Protein AF-A0A437LHP9-F1 (afdb_monomer_lite)

Secondary structure (DSSP, 8-state):
-PPPHHHHHHHHHHHHHHHHHHHHHHHHHH-GGGS--S-HHHHHHHHHHT-STTHHHHHHHHHHHHHHHHHHHHHHHHHT-SGGGGT-----B-TT--BPPS-GGGTHHHHTT----------

Structure (mmCIF, N/CA/C/O backbone):
data_AF-A0A437LHP9-F1
#
_entry.id   AF-A0A437LHP9-F1
#
loop_
_atom_site.group_PDB
_atom_site.id
_atom_site.type_symbol
_atom_site.label_atom_id
_atom_site.label_alt_id
_atom_site.label_comp_id
_atom_site.label_asym_id
_atom_site.label_entity_id
_atom_site.label_seq_id
_atom_site.pdbx_PDB_ins_code
_atom_site.Cartn_x
_atom_site.Cartn_y
_atom_site.Cartn_z
_atom_site.occupancy
_atom_site.B_iso_or_equiv
_atom_site.auth_seq_id
_atom_site.auth_comp_id
_atom_site.auth_asym_id
_atom_site.auth_atom_id
_atom_site.pdbx_PDB_model_num
ATOM 1 N N . MET A 1 1 ? 16.729 13.167 -9.582 1.00 69.12 1 MET A N 1
ATOM 2 C CA . MET A 1 1 ? 16.333 12.612 -10.899 1.00 69.12 1 MET A CA 1
ATOM 3 C C . MET A 1 1 ? 14.854 12.928 -11.116 1.00 69.12 1 MET A C 1
ATOM 5 O O . MET A 1 1 ? 14.128 12.901 -10.136 1.00 69.12 1 MET A O 1
ATOM 9 N N . LYS A 1 2 ? 14.405 13.296 -12.325 1.00 87.94 2 LYS A N 1
ATOM 10 C CA . LYS A 1 2 ? 12.985 13.624 -12.577 1.00 87.94 2 LYS A CA 1
ATOM 11 C C . LYS A 1 2 ? 12.222 12.370 -13.021 1.00 87.94 2 LYS A C 1
ATOM 13 O O . LYS A 1 2 ? 12.714 11.670 -13.908 1.00 87.94 2 LYS A O 1
ATOM 18 N N . LEU A 1 3 ? 11.064 12.116 -12.411 1.00 93.62 3 LEU A N 1
ATOM 19 C CA . LEU A 1 3 ? 10.132 11.051 -12.794 1.00 93.62 3 LEU A CA 1
ATOM 20 C C . LEU A 1 3 ? 9.296 11.449 -14.022 1.00 93.62 3 LEU A C 1
ATOM 22 O O . LEU A 1 3 ? 9.005 12.632 -14.237 1.00 93.62 3 LEU A O 1
ATOM 26 N N . HIS A 1 4 ? 8.920 10.459 -14.821 1.00 95.94 4 HIS A N 1
ATOM 27 C CA . HIS A 1 4 ? 7.923 10.550 -15.880 1.00 95.94 4 HIS A CA 1
ATOM 28 C C . HIS A 1 4 ? 6.510 10.682 -15.280 1.00 95.94 4 HIS A C 1
ATOM 30 O O . HIS A 1 4 ? 6.261 10.140 -14.200 1.00 95.94 4 HIS A O 1
ATOM 36 N N . PRO A 1 5 ? 5.558 11.364 -15.947 1.00 95.69 5 PRO A N 1
ATOM 37 C CA . PRO A 1 5 ? 4.189 11.496 -15.446 1.00 95.69 5 PRO A CA 1
ATOM 38 C C . PRO A 1 5 ? 3.513 10.168 -15.074 1.00 95.69 5 PRO A C 1
ATOM 40 O O . PRO A 1 5 ? 2.871 10.105 -14.031 1.00 95.69 5 PRO A O 1
ATOM 43 N N . SER A 1 6 ? 3.705 9.104 -15.860 1.00 95.94 6 SER A N 1
ATOM 44 C CA . SER A 1 6 ? 3.143 7.770 -15.576 1.00 95.94 6 SER A CA 1
ATOM 45 C C . SER A 1 6 ? 3.701 7.156 -14.285 1.00 95.94 6 SER A C 1
ATOM 47 O O . SER A 1 6 ? 2.964 6.537 -13.523 1.00 95.94 6 SER A O 1
ATOM 49 N N . GLU A 1 7 ? 4.985 7.381 -13.984 1.00 96.00 7 GLU A N 1
ATOM 50 C CA . GLU A 1 7 ? 5.619 6.916 -12.740 1.00 96.00 7 GLU A CA 1
ATOM 51 C C . GLU A 1 7 ? 5.078 7.682 -11.528 1.00 96.00 7 GLU A C 1
ATOM 53 O O . GLU A 1 7 ? 4.809 7.099 -10.481 1.00 96.00 7 GLU A O 1
ATOM 58 N N . ILE A 1 8 ? 4.880 8.996 -11.685 1.00 95.56 8 ILE A N 1
ATOM 59 C CA . ILE A 1 8 ? 4.265 9.852 -10.665 1.00 95.56 8 ILE A CA 1
ATOM 60 C C . ILE A 1 8 ? 2.834 9.386 -10.388 1.00 95.56 8 ILE A C 1
ATOM 62 O O . ILE A 1 8 ? 2.464 9.218 -9.229 1.00 95.56 8 ILE A O 1
ATOM 66 N N . ALA A 1 9 ? 2.041 9.165 -11.440 1.00 95.56 9 ALA A N 1
ATOM 67 C CA . ALA A 1 9 ? 0.669 8.683 -11.322 1.00 95.56 9 ALA A CA 1
ATOM 68 C C . ALA A 1 9 ? 0.617 7.327 -10.606 1.00 95.56 9 ALA A C 1
ATOM 70 O O . ALA A 1 9 ? -0.148 7.172 -9.661 1.00 95.56 9 ALA A O 1
ATOM 71 N N . PHE A 1 10 ? 1.500 6.395 -10.971 1.00 95.50 10 PHE A N 1
ATOM 72 C CA . PHE A 1 10 ? 1.604 5.099 -10.307 1.00 95.50 10 PHE A CA 1
ATOM 73 C C . PHE A 1 10 ? 1.922 5.224 -8.810 1.00 95.50 10 PHE A C 1
ATOM 75 O O . PHE A 1 10 ? 1.239 4.621 -7.987 1.00 95.50 10 PHE A O 1
ATOM 82 N N . LEU A 1 11 ? 2.912 6.037 -8.425 1.00 95.81 11 LEU A N 1
ATOM 83 C CA . LEU A 1 11 ? 3.247 6.247 -7.009 1.00 95.81 11 LEU A CA 1
ATOM 84 C C . LEU A 1 11 ? 2.098 6.906 -6.229 1.00 95.81 11 LEU A C 1
ATOM 86 O O . LEU A 1 11 ? 1.864 6.551 -5.073 1.00 95.81 11 LEU A O 1
ATOM 90 N N . LEU A 1 12 ? 1.365 7.832 -6.854 1.00 96.31 12 LEU A N 1
ATOM 91 C CA . LEU A 1 12 ? 0.167 8.438 -6.265 1.00 96.31 12 LEU A CA 1
ATOM 92 C C . LEU A 1 12 ? -0.975 7.427 -6.107 1.00 96.31 12 LEU A C 1
ATOM 94 O O . LEU A 1 12 ? -1.656 7.456 -5.084 1.00 96.31 12 LEU A O 1
ATOM 98 N N . ASP A 1 13 ? -1.158 6.513 -7.059 1.00 96.12 13 ASP A N 1
ATOM 99 C CA . ASP A 1 13 ? -2.144 5.433 -6.950 1.00 96.12 13 ASP A CA 1
ATOM 100 C C . ASP A 1 13 ? -1.786 4.464 -5.815 1.00 96.12 13 ASP A C 1
ATOM 102 O O . ASP A 1 13 ? -2.660 4.068 -5.043 1.00 96.12 13 ASP A O 1
ATOM 106 N N . LEU A 1 14 ? -0.501 4.135 -5.631 1.00 96.44 14 LEU A N 1
ATOM 107 C CA . LEU A 1 14 ? -0.049 3.335 -4.485 1.00 96.44 14 LEU A CA 1
ATOM 108 C C . LEU A 1 14 ? -0.314 4.043 -3.150 1.00 96.44 14 LEU A C 1
ATOM 110 O O . LEU A 1 14 ? -0.743 3.415 -2.179 1.00 96.44 14 LEU A O 1
ATOM 114 N N . ALA A 1 15 ? -0.096 5.354 -3.090 1.00 96.19 15 ALA A N 1
ATOM 115 C CA . ALA A 1 15 ? -0.377 6.147 -1.901 1.00 96.19 15 ALA A CA 1
ATOM 116 C C . ALA A 1 15 ? -1.884 6.281 -1.626 1.00 96.19 15 ALA A C 1
ATOM 118 O O . ALA A 1 15 ? -2.314 6.170 -0.475 1.00 96.19 15 ALA A O 1
ATOM 119 N N . ALA A 1 16 ? -2.707 6.420 -2.667 1.00 96.00 16 ALA A N 1
ATOM 120 C CA . ALA A 1 16 ? -4.161 6.364 -2.556 1.00 96.00 16 ALA A CA 1
ATOM 121 C C . ALA A 1 16 ? -4.636 4.987 -2.063 1.00 96.00 16 ALA A C 1
ATOM 123 O O . ALA A 1 16 ? -5.491 4.914 -1.177 1.00 96.00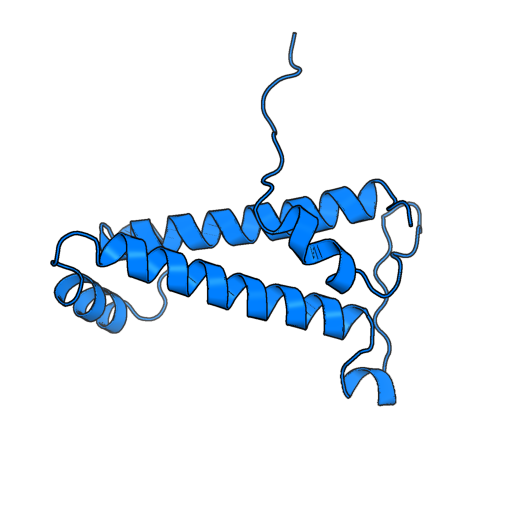 16 ALA A O 1
ATOM 124 N N . ALA 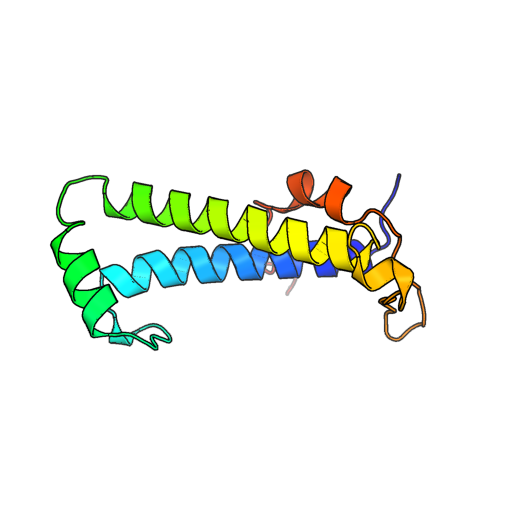A 1 17 ? -4.040 3.898 -2.555 1.00 95.31 17 ALA A N 1
ATOM 125 C CA . ALA A 1 17 ? -4.316 2.549 -2.071 1.00 95.31 17 ALA A CA 1
ATOM 126 C C . ALA A 1 17 ? -3.952 2.401 -0.584 1.00 95.31 17 ALA A C 1
ATOM 128 O O . ALA A 1 17 ? -4.775 1.926 0.201 1.00 95.31 17 ALA A O 1
ATOM 129 N N . LYS A 1 1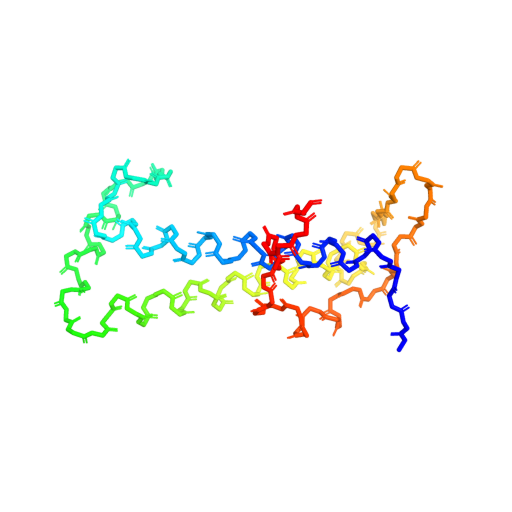8 ? -2.773 2.875 -0.157 1.00 95.50 18 LYS A N 1
ATOM 130 C CA . LYS A 1 18 ? -2.379 2.913 1.264 1.00 95.50 18 LYS A CA 1
ATOM 131 C C . LYS A 1 18 ? -3.384 3.694 2.114 1.00 95.50 18 LYS A C 1
ATOM 133 O O . LYS A 1 18 ? -3.812 3.200 3.156 1.00 95.50 18 LYS A O 1
ATOM 138 N N . ALA A 1 19 ? -3.793 4.883 1.673 1.00 94.69 19 ALA A N 1
ATOM 139 C CA . ALA A 1 19 ? -4.777 5.702 2.380 1.00 94.69 19 ALA A CA 1
ATOM 140 C C . ALA A 1 19 ? -6.148 5.008 2.479 1.00 94.69 19 ALA A C 1
ATOM 142 O O . ALA A 1 19 ? -6.784 5.040 3.534 1.00 94.69 19 ALA A O 1
ATOM 143 N N . SER A 1 20 ? -6.580 4.326 1.415 1.00 93.94 20 SER A N 1
ATOM 144 C CA . SER A 1 20 ? -7.817 3.541 1.406 1.00 93.94 20 SER A CA 1
ATOM 145 C C . SER A 1 20 ? -7.769 2.395 2.419 1.00 93.94 20 SER A C 1
ATOM 147 O O . SER A 1 20 ? -8.704 2.236 3.201 1.00 93.94 20 SER A O 1
ATOM 149 N N . TRP A 1 21 ? -6.658 1.656 2.498 1.00 94.50 21 TRP A N 1
ATOM 150 C CA . TRP A 1 21 ? -6.483 0.596 3.497 1.00 94.50 21 TRP A CA 1
ATOM 151 C C . TRP A 1 21 ? -6.397 1.128 4.930 1.00 94.50 21 TRP A C 1
ATOM 153 O O . TRP A 1 21 ? -6.945 0.509 5.842 1.00 94.50 21 TRP A O 1
ATOM 163 N N . LYS A 1 22 ? -5.795 2.305 5.138 1.00 94.31 22 LYS A N 1
ATOM 164 C CA . LYS A 1 22 ? -5.813 3.014 6.428 1.00 94.31 22 LYS A CA 1
ATOM 165 C C . LYS A 1 22 ? -7.250 3.346 6.857 1.00 94.31 22 LYS A C 1
ATOM 167 O O . LYS A 1 22 ? -7.640 3.068 7.992 1.00 94.31 22 LYS A O 1
ATOM 172 N N . ALA A 1 23 ? -8.062 3.873 5.940 1.00 93.06 23 ALA A N 1
ATOM 173 C CA . ALA A 1 23 ? -9.477 4.150 6.186 1.00 93.06 23 ALA A CA 1
ATOM 174 C C . ALA A 1 23 ? -10.286 2.864 6.428 1.00 93.06 23 ALA A C 1
ATOM 176 O O . ALA A 1 23 ? -11.109 2.815 7.344 1.00 93.06 23 ALA A O 1
ATOM 177 N N . ALA A 1 24 ? -10.015 1.804 5.664 1.00 93.19 24 ALA A N 1
ATOM 178 C CA . ALA A 1 24 ? -10.649 0.504 5.844 1.00 93.19 24 ALA A CA 1
ATOM 179 C C . ALA A 1 24 ? -10.316 -0.109 7.212 1.00 93.19 24 ALA A C 1
ATOM 181 O O . ALA A 1 24 ? -11.190 -0.696 7.843 1.00 93.19 24 ALA A O 1
ATO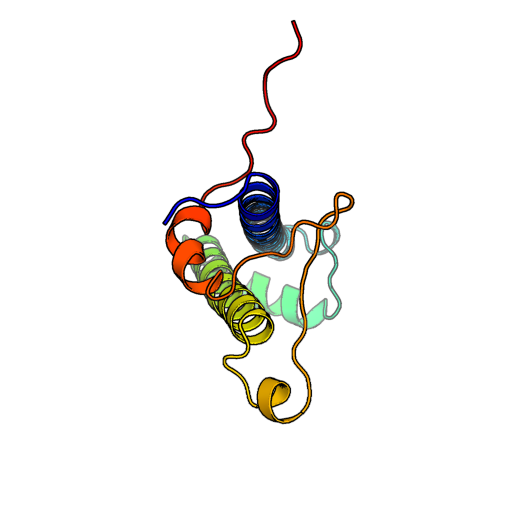M 182 N N . ALA A 1 25 ? -9.093 0.072 7.715 1.00 93.44 25 ALA A N 1
ATOM 183 C CA . ALA A 1 25 ? -8.717 -0.390 9.046 1.00 93.44 25 ALA A CA 1
ATOM 184 C C . ALA A 1 25 ? -9.517 0.315 10.150 1.00 93.44 25 ALA A C 1
ATOM 186 O O . ALA A 1 25 ? -10.055 -0.348 11.036 1.00 93.44 25 ALA A O 1
ATOM 187 N N . ALA A 1 26 ? -9.669 1.639 10.062 1.00 92.50 26 ALA A N 1
ATOM 188 C CA . ALA A 1 26 ? -10.496 2.405 10.995 1.00 92.50 26 ALA A CA 1
ATOM 189 C C . ALA A 1 26 ? -11.976 1.980 10.928 1.00 92.50 26 ALA A C 1
ATOM 191 O O . ALA A 1 26 ? -12.625 1.746 11.954 1.00 92.50 26 ALA A O 1
ATOM 192 N N . ALA A 1 27 ? -12.500 1.832 9.708 1.00 92.31 27 ALA A N 1
ATOM 193 C CA . ALA A 1 27 ? -13.872 1.405 9.471 1.00 92.31 27 ALA A CA 1
ATOM 194 C C . ALA A 1 27 ? -14.120 -0.025 9.966 1.00 92.31 27 ALA A C 1
ATOM 196 O O . ALA A 1 27 ? -15.142 -0.263 10.595 1.00 92.31 27 ALA A O 1
ATOM 197 N N . GLY A 1 28 ? -13.181 -0.953 9.773 1.00 92.12 28 GLY A N 1
ATOM 198 C CA . GLY A 1 28 ? -13.302 -2.343 10.213 1.00 92.12 28 GLY A CA 1
ATOM 199 C C . GLY A 1 28 ? -13.393 -2.501 11.731 1.00 92.12 28 GLY A C 1
ATOM 200 O O . GLY A 1 28 ? -14.090 -3.395 12.205 1.00 92.12 28 GLY A O 1
ATOM 201 N N . ILE A 1 29 ? -12.761 -1.612 12.506 1.00 92.50 29 ILE A N 1
ATOM 202 C CA . ILE A 1 29 ? -12.896 -1.597 13.972 1.00 92.50 29 ILE A CA 1
ATOM 203 C C . ILE A 1 29 ? -14.292 -1.134 14.405 1.00 92.50 29 ILE A C 1
ATOM 205 O O . ILE A 1 29 ? -14.867 -1.710 15.328 1.00 92.50 29 ILE A O 1
ATOM 209 N N . SER A 1 30 ? -14.844 -0.118 13.739 1.00 88.06 30 SER A N 1
ATOM 210 C CA . SER A 1 30 ? -16.116 0.513 14.132 1.00 88.06 30 SER A CA 1
ATOM 211 C C . SER A 1 30 ? -17.347 -0.175 13.535 1.00 88.06 30 SER A C 1
ATOM 213 O O . SER A 1 30 ? -18.407 -0.234 14.153 1.00 88.06 30 SER A O 1
ATOM 215 N N . ASN A 1 31 ? -17.217 -0.678 12.311 1.00 87.06 31 ASN A N 1
ATOM 216 C CA . ASN A 1 31 ? -18.258 -1.328 11.534 1.00 87.06 31 ASN A CA 1
ATOM 217 C C . ASN A 1 31 ? -17.640 -2.395 10.607 1.00 87.06 31 ASN A C 1
ATOM 219 O O . ASN A 1 31 ? -17.423 -2.135 9.420 1.00 87.06 31 ASN A O 1
ATOM 223 N N . PRO A 1 32 ? -17.412 -3.622 11.112 1.00 82.62 32 PRO A N 1
ATOM 224 C CA . PRO A 1 32 ? -16.840 -4.717 10.330 1.00 82.62 32 PRO A CA 1
ATOM 225 C C . PRO A 1 32 ? -17.588 -5.029 9.021 1.00 82.62 32 PRO A C 1
ATOM 227 O O . PRO A 1 32 ? -16.994 -5.531 8.076 1.00 82.62 32 PRO A O 1
ATOM 230 N N . SER A 1 33 ? -18.887 -4.720 8.933 1.00 82.69 33 SER A N 1
ATOM 231 C CA . SER A 1 33 ? -19.681 -4.962 7.718 1.00 82.69 33 SER A CA 1
ATOM 232 C C . SER A 1 33 ? -19.420 -3.965 6.581 1.00 82.69 33 SER A C 1
ATOM 234 O O . SER A 1 33 ? -19.838 -4.209 5.453 1.00 82.69 33 SER A O 1
ATOM 236 N N . ALA A 1 34 ? -18.736 -2.851 6.861 1.00 81.62 34 ALA A N 1
ATOM 237 C CA . ALA A 1 34 ? -18.451 -1.800 5.885 1.00 81.62 34 ALA A CA 1
ATOM 238 C C . ALA A 1 34 ? -17.185 -2.049 5.051 1.00 81.62 34 ALA A C 1
ATOM 240 O O . ALA A 1 34 ? -16.908 -1.278 4.134 1.00 81.62 34 ALA A O 1
ATOM 241 N N . VAL A 1 35 ? -16.401 -3.084 5.365 1.00 88.12 35 VAL A N 1
ATOM 242 C CA . VAL A 1 35 ? -15.133 -3.374 4.686 1.00 88.12 35 VAL A CA 1
ATOM 243 C C . VAL A 1 35 ? -15.022 -4.851 4.333 1.00 88.12 35 VAL A C 1
ATOM 245 O O . VAL A 1 35 ? -15.694 -5.703 4.914 1.00 88.12 35 VAL A O 1
ATOM 248 N N . TRP A 1 36 ? -14.169 -5.163 3.359 1.00 87.75 36 TRP A N 1
ATOM 249 C CA . TRP A 1 36 ? -13.853 -6.548 3.029 1.00 87.75 36 TRP A CA 1
ATOM 250 C C . TRP A 1 36 ? -13.099 -7.186 4.199 1.00 87.75 36 TRP A C 1
ATOM 252 O O . TRP A 1 36 ? -11.971 -6.799 4.504 1.00 87.75 36 TRP A O 1
ATOM 262 N N . ILE A 1 37 ? -13.704 -8.188 4.839 1.00 87.19 37 ILE A N 1
ATOM 263 C CA . ILE A 1 37 ? -13.110 -8.919 5.960 1.00 87.19 37 ILE A CA 1
ATOM 264 C C . ILE A 1 37 ? -13.164 -10.416 5.688 1.00 87.19 37 ILE A C 1
ATOM 266 O O . ILE A 1 37 ? -14.237 -11.002 5.579 1.00 87.19 37 ILE A O 1
ATOM 270 N N . GLU A 1 38 ? -11.998 -11.054 5.678 1.00 90.81 38 GLU A N 1
ATOM 271 C CA . GLU A 1 38 ? -11.894 -12.514 5.559 1.00 90.81 38 GLU A CA 1
ATOM 272 C C . GLU A 1 38 ? -12.004 -13.222 6.918 1.00 90.81 38 GLU A C 1
ATOM 274 O O . GLU A 1 38 ? -12.417 -14.376 6.997 1.00 90.81 38 GLU A O 1
ATOM 279 N N . ASN A 1 39 ? -11.664 -12.530 8.014 1.00 92.06 39 ASN A N 1
ATOM 280 C CA . ASN A 1 39 ? -11.645 -13.095 9.365 1.00 92.06 39 ASN A CA 1
ATOM 281 C C . ASN A 1 39 ? -12.447 -12.245 10.363 1.00 92.06 39 ASN A C 1
ATOM 283 O O . ASN A 1 39 ? -11.888 -11.542 11.206 1.00 92.06 39 ASN A O 1
ATOM 287 N N . ALA A 1 40 ? -13.777 -12.330 10.284 1.00 90.25 40 ALA A N 1
ATOM 288 C CA . ALA A 1 40 ? -14.685 -11.539 11.120 1.00 90.25 40 ALA A CA 1
ATOM 289 C C . ALA A 1 40 ? -14.458 -11.733 12.633 1.00 90.25 40 ALA A C 1
ATOM 291 O O . ALA A 1 40 ? -14.574 -10.786 13.408 1.00 90.25 40 ALA A O 1
ATOM 292 N N . ASN A 1 41 ? -14.079 -12.943 13.061 1.00 92.12 41 ASN A N 1
ATOM 293 C CA . ASN A 1 41 ? -13.817 -13.246 14.470 1.00 92.12 41 ASN A CA 1
ATOM 294 C C . ASN A 1 41 ? -12.598 -12.481 15.013 1.00 92.12 41 ASN A C 1
ATOM 296 O O . ASN A 1 41 ? -12.652 -11.937 16.115 1.00 92.12 41 ASN A O 1
ATOM 300 N N . ALA A 1 42 ? -11.503 -12.416 14.248 1.00 93.38 42 ALA A N 1
ATOM 301 C CA . ALA A 1 42 ? -10.318 -11.658 14.647 1.00 93.38 42 ALA A CA 1
ATOM 302 C C . ALA A 1 42 ? -10.625 -10.158 14.765 1.00 93.38 42 ALA A C 1
ATOM 304 O O . ALA A 1 42 ? -10.251 -9.541 15.759 1.00 93.38 42 ALA A O 1
ATOM 305 N N . TRP A 1 43 ? -11.370 -9.602 13.805 1.00 92.44 43 TRP A N 1
ATOM 306 C CA . TRP A 1 43 ? -11.796 -8.200 13.832 1.00 92.44 43 TRP A CA 1
ATOM 307 C C . TRP A 1 43 ? -12.692 -7.875 15.026 1.00 92.44 43 TRP A C 1
ATOM 309 O O . TRP A 1 43 ? -12.468 -6.868 15.693 1.00 92.44 43 TRP A O 1
ATOM 319 N N . SER A 1 44 ? -13.651 -8.749 15.350 1.00 90.19 44 SER A N 1
ATOM 320 C CA . SER A 1 44 ? -14.507 -8.576 16.530 1.00 90.19 44 SER A CA 1
ATOM 321 C C . SER A 1 44 ? -13.685 -8.521 17.818 1.00 90.19 44 SER A C 1
ATOM 323 O O . SER A 1 44 ? -13.856 -7.607 18.620 1.00 90.19 44 SER A O 1
ATOM 325 N N . LYS A 1 45 ? -12.756 -9.467 18.006 1.00 93.12 45 LYS A N 1
ATOM 326 C CA . LYS A 1 45 ? -11.879 -9.495 19.187 1.00 93.12 45 LYS A CA 1
ATOM 327 C C . LYS A 1 45 ? -10.965 -8.275 19.250 1.00 93.12 45 LYS A C 1
ATOM 329 O O . LYS A 1 45 ? -10.780 -7.702 20.318 1.00 93.12 45 LYS A O 1
ATOM 334 N N . LEU A 1 46 ? -10.409 -7.862 18.113 1.00 93.19 46 LEU A N 1
ATOM 335 C CA . LEU A 1 46 ? -9.551 -6.686 18.040 1.00 93.19 46 LEU A CA 1
ATOM 336 C C . LEU A 1 46 ? -10.324 -5.409 18.397 1.00 93.19 46 LEU A C 1
ATOM 338 O O . LEU A 1 46 ? -9.849 -4.630 19.219 1.00 93.19 46 LEU A O 1
ATOM 342 N N . SER A 1 47 ? -11.533 -5.230 17.859 1.00 91.75 47 SER A N 1
ATOM 343 C CA . SER A 1 47 ? -12.410 -4.100 18.194 1.00 91.75 47 SER A CA 1
ATOM 344 C C . SER A 1 47 ? -12.723 -4.044 19.695 1.00 91.75 47 SER A C 1
ATOM 346 O O . SER A 1 47 ? -12.673 -2.979 20.310 1.00 91.75 47 SER A O 1
ATOM 348 N N . GLU A 1 48 ? -12.930 -5.198 20.341 1.00 92.12 48 GLU A N 1
ATOM 349 C CA . GLU A 1 48 ? -13.102 -5.260 21.795 1.00 92.12 48 GLU A CA 1
ATOM 350 C C . GLU A 1 48 ? -11.858 -4.829 22.582 1.00 92.12 48 GLU A C 1
ATOM 352 O O . GLU A 1 48 ? -12.001 -4.203 23.636 1.00 92.12 48 GLU A O 1
ATOM 357 N N . CYS A 1 49 ? -10.657 -5.134 22.084 1.00 92.69 49 CYS A N 1
ATOM 358 C CA . CYS A 1 49 ? -9.392 -4.734 22.701 1.00 92.69 49 CYS A CA 1
ATOM 359 C C . CYS A 1 49 ? -9.075 -3.241 22.514 1.00 92.69 49 CYS A C 1
ATOM 361 O O . CYS A 1 49 ? -8.426 -2.648 23.375 1.00 92.69 49 CYS A O 1
ATOM 363 N N . LEU A 1 50 ? -9.549 -2.614 21.434 1.00 93.56 50 LEU A N 1
ATOM 364 C CA . LEU A 1 50 ? -9.242 -1.220 21.076 1.00 93.56 50 LEU A CA 1
ATOM 365 C C . LEU A 1 50 ? -10.226 -0.185 21.659 1.00 93.56 50 LEU A C 1
ATOM 367 O O . LEU A 1 50 ? -10.329 0.931 21.160 1.00 93.56 50 LEU A O 1
ATOM 371 N N . LYS A 1 51 ? -10.928 -0.518 22.750 1.00 88.56 51 LYS A N 1
ATOM 372 C CA . LYS A 1 51 ? -11.896 0.379 23.419 1.00 88.56 51 LYS A CA 1
ATOM 373 C C . LYS A 1 51 ? -11.265 1.561 24.168 1.00 88.56 51 LYS A C 1
ATOM 375 O O . LYS A 1 51 ? -11.981 2.460 24.601 1.00 88.56 51 LYS A O 1
ATOM 380 N N . GLN A 1 52 ? -9.952 1.541 24.389 1.00 90.81 52 GLN A N 1
ATOM 381 C CA . GLN A 1 52 ? -9.250 2.629 25.071 1.00 90.81 52 GLN A CA 1
ATOM 382 C C . GLN A 1 52 ? -9.120 3.852 24.153 1.00 90.81 52 GLN A C 1
ATOM 384 O O . GLN A 1 52 ? -8.927 3.714 22.947 1.00 90.81 52 GLN A O 1
ATOM 389 N N . ALA A 1 53 ? -9.192 5.055 24.730 1.00 89.00 53 ALA A N 1
ATOM 390 C CA . ALA A 1 53 ? -9.002 6.292 23.977 1.00 89.00 53 ALA A CA 1
ATOM 391 C C . ALA A 1 53 ? -7.626 6.297 23.282 1.00 89.00 53 ALA A C 1
ATOM 393 O O . ALA A 1 53 ? -6.614 6.009 23.922 1.00 89.00 53 ALA A O 1
ATOM 394 N N . GLY A 1 54 ? -7.592 6.604 21.984 1.00 90.12 54 GLY A N 1
ATOM 395 C CA . GLY A 1 54 ? -6.364 6.605 21.182 1.00 90.12 54 GLY A CA 1
ATOM 396 C C . GLY A 1 54 ? -5.944 5.235 20.630 1.00 90.12 54 GLY A C 1
ATOM 397 O O . GLY A 1 54 ? -5.016 5.160 19.827 1.00 90.12 54 GLY A O 1
ATOM 398 N N . ALA A 1 55 ? -6.572 4.128 21.048 1.00 93.88 55 ALA A N 1
ATOM 399 C CA . ALA A 1 55 ? -6.140 2.791 20.633 1.00 93.88 55 ALA A CA 1
ATOM 400 C C . ALA A 1 55 ? -6.454 2.502 19.157 1.00 93.88 55 ALA A C 1
ATOM 402 O O . ALA A 1 55 ? -5.651 1.868 18.473 1.00 93.88 55 ALA A O 1
ATOM 403 N N . THR A 1 56 ? -7.592 2.993 18.657 1.00 93.00 56 THR A N 1
ATOM 404 C CA . THR A 1 56 ? -7.963 2.833 17.243 1.00 93.00 56 THR A CA 1
ATOM 405 C C . THR A 1 56 ? -7.022 3.632 16.347 1.00 93.00 56 THR A C 1
ATOM 407 O O . THR A 1 56 ? -6.550 3.113 15.342 1.00 93.00 56 THR A O 1
ATOM 410 N N . GLU A 1 57 ? -6.679 4.856 16.739 1.00 93.69 57 GLU A N 1
ATOM 411 C CA . GLU A 1 57 ? -5.734 5.715 16.029 1.00 93.69 57 GLU A CA 1
ATOM 412 C C . GLU A 1 57 ? -4.347 5.066 15.963 1.00 93.69 57 GLU A C 1
ATOM 414 O O . GLU A 1 57 ? -3.781 4.936 14.880 1.00 93.69 57 GLU A O 1
ATOM 419 N N . ASN A 1 58 ? -3.839 4.558 17.091 1.00 95.75 58 ASN A N 1
ATOM 420 C CA . ASN A 1 58 ? -2.561 3.843 17.131 1.00 95.75 58 ASN A CA 1
ATOM 421 C C . ASN A 1 58 ? -2.568 2.589 16.244 1.00 95.75 58 ASN A C 1
ATOM 423 O O . ASN A 1 58 ? -1.598 2.328 15.537 1.00 95.75 58 ASN A O 1
ATOM 427 N N . PHE A 1 59 ? -3.657 1.814 16.253 1.00 95.50 59 PHE A N 1
ATOM 428 C CA . PHE A 1 59 ? -3.800 0.655 15.370 1.00 95.50 59 PHE A CA 1
ATOM 429 C C . PHE A 1 59 ? -3.755 1.059 13.892 1.00 95.50 59 PHE A C 1
ATOM 431 O O . PHE A 1 59 ? -3.061 0.431 13.094 1.00 95.50 59 PHE A O 1
AT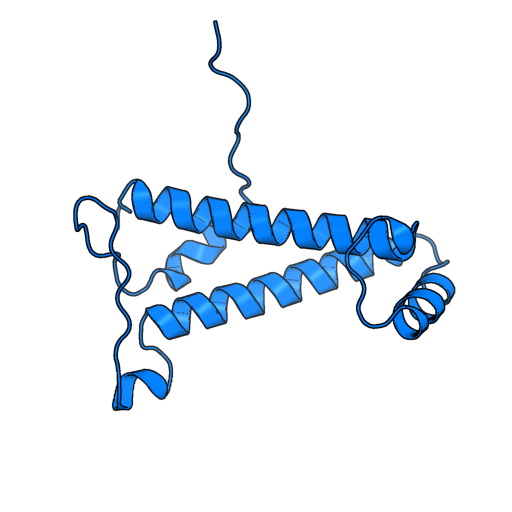OM 438 N N . VAL A 1 60 ? -4.462 2.127 13.532 1.00 95.25 60 VAL A N 1
ATOM 439 C CA . VAL A 1 60 ? -4.510 2.653 12.166 1.00 95.25 60 VAL A CA 1
ATOM 440 C C . VAL A 1 60 ? -3.131 3.148 11.707 1.00 95.25 60 VAL A C 1
ATOM 442 O O . VAL A 1 60 ? -2.763 2.918 10.553 1.00 95.25 60 VAL A O 1
ATOM 445 N N . GLU A 1 61 ? -2.334 3.758 12.588 1.00 95.69 61 GLU A N 1
ATOM 446 C CA . GLU A 1 61 ? -0.944 4.125 12.274 1.00 95.69 61 GLU A CA 1
ATOM 447 C C . GLU A 1 61 ? -0.039 2.901 12.087 1.00 95.69 61 GLU A C 1
ATOM 449 O O . GLU A 1 61 ? 0.716 2.851 11.117 1.00 95.69 61 GLU A O 1
ATOM 454 N N . VAL A 1 62 ? -0.171 1.866 12.924 1.00 96.50 62 VAL A N 1
ATOM 455 C CA . VAL A 1 62 ? 0.562 0.600 12.731 1.00 96.50 62 VAL A CA 1
ATOM 456 C C . VAL A 1 62 ? 0.209 -0.037 11.385 1.00 96.50 62 VAL A C 1
ATOM 458 O O . VAL A 1 62 ? 1.096 -0.482 10.658 1.00 96.50 62 VAL A O 1
ATOM 461 N N . VAL A 1 63 ? -1.071 -0.054 11.001 1.00 95.31 63 VAL A N 1
ATOM 462 C CA . VAL A 1 63 ? -1.484 -0.546 9.676 1.00 95.31 63 VAL A CA 1
ATOM 463 C C . VAL A 1 63 ? -0.855 0.292 8.560 1.00 95.31 63 VAL A C 1
ATOM 465 O O . VAL A 1 63 ? -0.357 -0.272 7.587 1.00 95.31 63 VAL A O 1
ATOM 468 N N . SER A 1 64 ? -0.827 1.619 8.703 1.00 94.62 64 SER A N 1
ATOM 469 C CA . SER A 1 64 ? -0.179 2.524 7.744 1.00 94.62 64 SER A CA 1
ATOM 470 C C . SER A 1 64 ? 1.311 2.199 7.561 1.00 94.62 64 SER A C 1
ATOM 472 O O . SER A 1 64 ? 1.789 2.124 6.427 1.00 94.62 64 SER A O 1
ATOM 474 N N . GLU A 1 65 ? 2.035 1.937 8.652 1.00 95.25 65 GLU A N 1
ATOM 475 C CA . GLU A 1 65 ? 3.453 1.553 8.632 1.00 95.25 65 GLU A CA 1
ATOM 476 C C . GLU A 1 65 ? 3.679 0.198 7.942 1.00 95.25 65 GLU A C 1
ATOM 478 O O . GLU A 1 65 ? 4.546 0.075 7.071 1.00 95.25 65 GLU A O 1
ATOM 483 N N . LEU A 1 66 ? 2.853 -0.807 8.252 1.00 97.00 66 LEU A N 1
ATOM 484 C CA . LEU A 1 66 ? 2.916 -2.117 7.597 1.00 97.00 66 LEU A CA 1
ATOM 485 C C . LEU A 1 66 ? 2.655 -2.011 6.087 1.00 97.00 66 LEU A C 1
ATOM 487 O O . LEU A 1 66 ? 3.325 -2.676 5.294 1.00 97.00 66 LEU A O 1
ATOM 491 N N . MET A 1 67 ? 1.728 -1.144 5.672 1.00 96.25 67 MET A N 1
ATOM 492 C CA . MET A 1 67 ? 1.474 -0.864 4.255 1.00 96.25 67 MET A CA 1
ATOM 493 C C . MET A 1 67 ? 2.641 -0.154 3.578 1.00 96.25 67 MET A C 1
ATOM 495 O O . MET A 1 67 ? 2.987 -0.519 2.455 1.00 96.25 67 MET A O 1
ATOM 499 N N . SER A 1 68 ? 3.308 0.781 4.256 1.00 94.06 68 SER A N 1
ATOM 500 C CA . SER A 1 68 ? 4.557 1.364 3.751 1.00 94.06 68 SER A CA 1
ATOM 501 C C . SER A 1 68 ? 5.628 0.300 3.507 1.00 94.06 68 SER A C 1
ATOM 503 O O . SER A 1 68 ? 6.254 0.314 2.448 1.00 94.06 68 SER A O 1
ATOM 505 N N . GLY A 1 69 ? 5.817 -0.637 4.442 1.00 95.31 69 GLY A N 1
ATOM 506 C CA . GLY A 1 69 ? 6.785 -1.730 4.299 1.00 95.31 69 GLY A CA 1
ATOM 507 C C . GLY A 1 69 ? 6.452 -2.686 3.148 1.00 95.31 69 GLY A C 1
ATOM 508 O O . GLY A 1 69 ? 7.337 -3.059 2.371 1.00 95.31 69 GLY A O 1
ATOM 509 N N . LEU A 1 70 ? 5.172 -3.039 2.994 1.00 96.81 70 LEU A N 1
ATOM 510 C CA . LEU A 1 70 ? 4.692 -3.876 1.893 1.00 96.81 70 LEU A CA 1
ATOM 511 C C . LEU A 1 70 ? 4.907 -3.200 0.533 1.00 96.81 70 LEU A C 1
ATOM 513 O O . LEU A 1 70 ? 5.505 -3.800 -0.358 1.00 96.81 70 LEU A O 1
ATOM 517 N N . LEU A 1 71 ? 4.457 -1.953 0.375 1.00 96.81 71 LEU A N 1
ATOM 518 C CA . LEU A 1 71 ? 4.572 -1.213 -0.885 1.00 96.81 71 LEU A CA 1
ATOM 519 C C . LEU A 1 71 ? 6.030 -0.950 -1.262 1.00 96.81 71 LEU A C 1
ATOM 521 O O . LEU A 1 71 ? 6.405 -1.137 -2.417 1.00 96.81 71 LEU A O 1
ATOM 525 N N . HIS A 1 72 ? 6.875 -0.612 -0.285 1.00 94.44 72 HIS A N 1
ATOM 526 C CA . HIS A 1 72 ? 8.313 -0.503 -0.505 1.00 94.44 72 HIS A CA 1
ATOM 527 C C . HIS A 1 72 ? 8.899 -1.823 -1.027 1.00 94.44 72 HIS A C 1
ATOM 529 O O . HIS A 1 72 ? 9.630 -1.823 -2.013 1.00 94.44 72 HIS A O 1
ATOM 535 N N . SER A 1 73 ? 8.526 -2.957 -0.430 1.00 94.50 73 SER A N 1
ATOM 536 C CA . SER A 1 73 ? 9.008 -4.282 -0.845 1.00 94.50 73 SER A CA 1
ATOM 537 C C . SER A 1 73 ? 8.536 -4.673 -2.253 1.00 94.50 73 SER A C 1
ATOM 539 O O . SER A 1 73 ? 9.296 -5.279 -3.014 1.00 94.50 73 SER A O 1
ATOM 541 N N . VAL A 1 74 ? 7.310 -4.298 -2.637 1.00 94.00 74 VAL A N 1
ATOM 542 C CA . VAL A 1 74 ? 6.803 -4.457 -4.013 1.00 94.00 74 VAL A CA 1
ATOM 543 C C . VAL A 1 74 ? 7.647 -3.640 -4.990 1.00 94.00 74 VAL A C 1
ATOM 545 O O . VAL A 1 74 ? 8.094 -4.181 -6.000 1.00 94.00 74 VAL A O 1
ATOM 548 N N . LEU A 1 75 ? 7.929 -2.374 -4.676 1.00 94.81 75 LEU A N 1
ATOM 549 C CA . LEU A 1 75 ? 8.771 -1.516 -5.514 1.00 94.81 75 LEU A CA 1
ATOM 550 C C . LEU A 1 75 ? 10.204 -2.058 -5.626 1.00 94.81 75 LEU A C 1
ATOM 552 O O . LEU A 1 75 ? 10.712 -2.179 -6.733 1.00 94.81 75 LEU A O 1
ATOM 556 N N . VAL A 1 76 ? 10.821 -2.494 -4.523 1.00 93.69 76 VAL A N 1
ATOM 557 C CA . VAL A 1 76 ? 12.150 -3.139 -4.539 1.00 93.69 76 VAL A CA 1
ATOM 558 C C . VAL A 1 76 ? 12.149 -4.392 -5.418 1.00 93.69 76 VAL A C 1
ATOM 560 O O . VAL A 1 76 ? 13.103 -4.634 -6.158 1.00 93.69 76 VAL A O 1
ATOM 563 N N . SER A 1 77 ? 11.073 -5.181 -5.384 1.00 91.94 77 SER A N 1
ATOM 564 C CA . SER A 1 77 ? 10.927 -6.359 -6.247 1.00 91.94 77 SER A CA 1
ATOM 565 C C . SER A 1 77 ? 10.862 -5.976 -7.725 1.00 91.94 77 SER A C 1
ATOM 567 O O . SER A 1 77 ? 11.550 -6.590 -8.540 1.00 91.94 77 SER A O 1
ATOM 569 N N . LEU A 1 78 ? 10.096 -4.935 -8.066 1.00 91.62 78 LEU A N 1
ATOM 570 C CA . LEU A 1 78 ? 10.040 -4.376 -9.421 1.00 91.62 78 LEU A CA 1
ATOM 571 C C . LEU A 1 78 ? 11.378 -3.773 -9.851 1.00 91.62 78 LEU A C 1
ATOM 573 O O . LEU A 1 78 ? 11.735 -3.854 -11.019 1.00 91.62 78 LEU A O 1
ATOM 577 N N . ASP A 1 79 ? 12.155 -3.232 -8.921 1.00 90.50 79 ASP A N 1
ATOM 578 C CA . ASP A 1 79 ? 13.479 -2.673 -9.188 1.00 90.50 79 ASP A CA 1
ATOM 579 C C . ASP A 1 79 ? 14.569 -3.743 -9.346 1.00 90.50 79 ASP A C 1
ATOM 581 O O . ASP A 1 79 ? 15.680 -3.428 -9.769 1.00 90.50 79 ASP A O 1
ATOM 585 N N . GLY A 1 80 ? 14.247 -5.011 -9.072 1.00 89.50 80 GLY A N 1
ATOM 586 C CA . GLY A 1 80 ? 15.181 -6.132 -9.156 1.00 89.50 80 GLY A CA 1
ATOM 587 C C . GLY A 1 80 ? 16.060 -6.306 -7.913 1.00 89.50 80 GLY A C 1
ATOM 588 O O . GLY A 1 80 ? 17.092 -6.963 -7.983 1.00 89.50 80 GLY A O 1
ATOM 589 N N . GLY A 1 81 ? 15.667 -5.746 -6.766 1.00 89.00 81 GLY A N 1
ATOM 590 C CA . GLY A 1 81 ? 16.388 -5.865 -5.492 1.00 89.00 81 GLY A CA 1
ATOM 591 C C . GLY A 1 81 ? 16.089 -7.144 -4.698 1.00 89.00 81 GLY A C 1
ATOM 592 O O . GLY A 1 81 ? 16.378 -7.203 -3.506 1.00 89.00 81 GLY A O 1
ATOM 593 N N . THR A 1 82 ? 15.479 -8.155 -5.321 1.00 89.44 82 THR A N 1
ATOM 594 C CA . THR A 1 82 ? 15.133 -9.439 -4.685 1.00 89.44 82 THR A CA 1
ATOM 595 C C . THR A 1 82 ? 15.710 -10.613 -5.470 1.00 89.44 82 THR A C 1
ATOM 597 O O . THR A 1 82 ? 16.119 -10.453 -6.619 1.00 89.44 82 THR A O 1
ATOM 600 N N . SER A 1 83 ? 15.690 -11.817 -4.886 1.00 90.75 83 SER A N 1
ATOM 601 C CA . SER A 1 83 ? 16.165 -13.042 -5.550 1.00 90.75 83 SER A CA 1
ATOM 602 C C . SER A 1 83 ? 15.424 -13.369 -6.850 1.00 90.75 83 SER A C 1
ATOM 604 O O . SER A 1 83 ? 15.958 -14.089 -7.689 1.00 90.75 83 SER A O 1
ATOM 606 N N . LEU A 1 84 ? 14.226 -12.809 -7.074 1.00 90.06 84 LEU A N 1
ATOM 607 C CA . LEU A 1 84 ? 13.528 -12.944 -8.353 1.00 90.06 84 LEU A CA 1
ATOM 608 C C . LEU A 1 84 ? 14.411 -12.474 -9.520 1.00 90.06 84 LEU A C 1
ATOM 610 O O . LEU A 1 84 ? 14.452 -13.149 -10.546 1.00 90.06 84 LEU A O 1
ATOM 614 N N . ALA A 1 85 ? 15.183 -11.398 -9.328 1.00 90.25 85 ALA A N 1
ATOM 615 C CA . ALA A 1 85 ? 16.058 -10.806 -10.339 1.00 90.25 85 ALA A CA 1
ATOM 616 C C . ALA A 1 85 ? 17.176 -11.736 -10.832 1.00 90.25 85 ALA A C 1
ATOM 618 O O . ALA A 1 85 ? 17.695 -11.533 -11.928 1.00 90.25 85 ALA A O 1
ATOM 619 N N . GLU A 1 86 ? 17.520 -12.775 -10.066 1.00 90.88 86 GLU A N 1
ATOM 620 C CA . GLU A 1 86 ? 18.493 -13.794 -10.479 1.00 90.88 86 GLU A CA 1
ATOM 621 C C . GLU A 1 86 ? 17.969 -14.653 -11.636 1.00 90.88 86 GLU A C 1
ATOM 623 O O . GLU A 1 86 ? 18.747 -15.232 -12.391 1.00 90.88 86 GLU A O 1
ATOM 628 N N . THR A 1 87 ? 16.645 -14.734 -11.782 1.00 94.44 87 THR A N 1
ATOM 629 C CA . THR A 1 87 ? 15.988 -15.570 -12.794 1.00 94.44 87 THR A CA 1
ATOM 630 C C . THR A 1 87 ? 15.147 -14.764 -13.772 1.00 94.44 87 THR A C 1
ATOM 632 O O . THR A 1 87 ? 15.042 -15.141 -14.936 1.00 94.44 87 THR A O 1
ATOM 635 N N . THR A 1 88 ? 14.516 -13.678 -13.320 1.00 90.88 88 THR A N 1
ATOM 636 C CA . THR A 1 88 ? 13.566 -12.883 -14.101 1.00 90.88 88 THR A CA 1
ATOM 637 C C . THR A 1 88 ? 13.563 -11.431 -13.631 1.00 90.88 88 THR A C 1
ATOM 639 O O . THR A 1 88 ? 13.432 -11.149 -12.444 1.00 90.88 88 THR A O 1
ATOM 642 N N . LEU A 1 89 ? 13.613 -10.492 -14.577 1.00 89.00 89 LEU A N 1
ATOM 643 C CA . LEU A 1 89 ? 13.350 -9.078 -14.313 1.00 89.00 89 LEU A CA 1
ATOM 644 C C . LEU A 1 89 ? 11.970 -8.705 -14.847 1.00 89.00 89 LEU A C 1
ATOM 646 O O . LEU A 1 89 ? 11.681 -8.894 -16.026 1.00 89.00 89 LEU A O 1
ATOM 650 N N . ILE A 1 90 ? 11.137 -8.138 -13.978 1.00 89.19 90 ILE A N 1
ATOM 651 C CA . ILE A 1 90 ? 9.852 -7.552 -14.365 1.00 89.19 90 ILE A CA 1
ATOM 652 C C . ILE A 1 90 ? 10.111 -6.112 -14.813 1.00 89.19 90 ILE A C 1
ATOM 654 O O . ILE A 1 90 ? 10.910 -5.409 -14.194 1.00 89.19 90 ILE A O 1
ATOM 658 N N . SER A 1 91 ? 9.469 -5.668 -15.889 1.00 89.12 91 SER A N 1
ATOM 659 C CA . SER A 1 91 ? 9.429 -4.260 -16.289 1.00 89.12 91 SER A CA 1
ATOM 660 C C . SER A 1 91 ? 7.983 -3.785 -16.368 1.00 89.12 91 SER A C 1
ATOM 662 O O . SER A 1 91 ? 7.090 -4.539 -16.758 1.00 89.12 91 SER A O 1
ATOM 664 N N . LEU A 1 92 ? 7.756 -2.535 -15.967 1.00 92.56 92 LEU A N 1
ATOM 665 C CA . LEU A 1 92 ? 6.484 -1.846 -16.151 1.00 92.56 92 LEU A CA 1
ATOM 666 C C . LEU A 1 92 ? 6.624 -0.876 -17.316 1.00 92.56 92 LEU A C 1
ATOM 668 O O . LEU A 1 92 ? 7.638 -0.186 -17.440 1.00 92.56 92 LEU A O 1
ATOM 672 N N . ARG A 1 93 ? 5.612 -0.852 -18.177 1.00 95.81 93 ARG A N 1
ATOM 673 C CA . ARG A 1 93 ? 5.510 0.073 -19.301 1.00 95.81 93 ARG A CA 1
ATOM 674 C C . ARG A 1 93 ? 4.111 0.665 -19.311 1.00 95.81 93 ARG A C 1
ATOM 676 O O . ARG A 1 93 ? 3.163 -0.060 -19.013 1.00 95.81 93 ARG A O 1
ATOM 683 N N . ASP A 1 94 ? 3.995 1.948 -19.630 1.00 95.62 94 ASP A N 1
ATOM 684 C CA . ASP A 1 94 ? 2.689 2.524 -19.960 1.00 95.62 94 ASP A CA 1
ATOM 685 C C . ASP A 1 94 ? 2.240 2.120 -21.374 1.00 95.62 94 ASP A C 1
ATOM 687 O O . ASP A 1 94 ? 2.934 1.381 -22.085 1.00 95.62 94 ASP A O 1
ATOM 691 N N . GLU A 1 95 ? 1.042 2.556 -21.762 1.00 95.19 95 GLU A N 1
ATOM 692 C CA . GLU A 1 95 ? 0.430 2.207 -23.049 1.00 95.19 95 GLU A CA 1
ATOM 693 C C . GLU A 1 95 ? 1.228 2.763 -24.237 1.00 95.19 95 GLU A C 1
ATOM 695 O O . GLU A 1 95 ? 1.249 2.168 -25.317 1.00 95.19 95 GLU A O 1
ATOM 700 N N . GLU A 1 96 ? 1.956 3.858 -24.027 1.00 95.44 96 GLU A N 1
ATOM 701 C CA . GLU A 1 96 ? 2.860 4.482 -24.989 1.00 95.44 96 GLU A CA 1
ATOM 702 C C . GLU A 1 96 ? 4.224 3.774 -25.075 1.00 95.44 96 GLU A C 1
ATOM 704 O O . GLU A 1 96 ? 5.062 4.114 -25.917 1.00 95.44 96 GLU A O 1
ATOM 709 N N . GLY A 1 97 ? 4.451 2.760 -24.237 1.00 94.69 97 GLY A N 1
ATOM 710 C CA . GLY A 1 97 ? 5.660 1.946 -24.216 1.00 94.69 97 GLY A CA 1
ATOM 711 C C . GLY A 1 97 ? 6.820 2.562 -23.435 1.00 94.69 97 GLY A C 1
ATOM 712 O O . GLY A 1 97 ? 7.939 2.039 -23.524 1.00 94.69 97 GLY A O 1
ATOM 713 N N . HIS A 1 98 ? 6.591 3.632 -22.670 1.00 94.75 98 HIS A N 1
ATOM 714 C CA . HIS A 1 98 ? 7.590 4.193 -21.769 1.00 94.75 98 HIS A CA 1
ATOM 715 C C . HIS A 1 98 ? 7.865 3.208 -20.634 1.00 94.75 98 HIS A C 1
ATOM 717 O O . HIS A 1 98 ? 6.997 2.910 -19.815 1.00 94.75 98 HIS A O 1
ATOM 723 N N . GLU A 1 99 ? 9.096 2.703 -20.587 1.00 94.94 99 GLU A N 1
ATOM 724 C CA . GLU A 1 99 ? 9.542 1.830 -19.508 1.00 94.94 99 GLU A CA 1
ATOM 725 C C . GLU A 1 99 ? 9.850 2.634 -18.252 1.00 94.94 99 GLU A C 1
ATOM 727 O O . GLU A 1 99 ? 10.634 3.586 -18.276 1.00 94.94 99 GLU A O 1
ATOM 732 N N . PHE A 1 100 ? 9.237 2.203 -17.155 1.00 93.94 100 PHE A N 1
ATOM 733 C CA . PHE A 1 100 ? 9.437 2.788 -15.844 1.00 93.94 100 PHE A CA 1
ATOM 734 C C . PHE A 1 100 ? 10.890 2.579 -15.415 1.00 93.94 100 PHE A C 1
ATOM 736 O O . PHE A 1 100 ? 11.513 1.544 -15.674 1.00 93.94 100 PHE A O 1
ATOM 743 N N . LYS A 1 101 ? 11.437 3.577 -14.734 1.00 90.12 101 LYS A N 1
ATOM 744 C CA . LYS A 1 101 ? 12.772 3.548 -14.153 1.00 90.12 101 LYS A CA 1
ATOM 745 C C . LYS A 1 101 ? 12.897 2.397 -13.168 1.00 90.12 101 LYS A C 1
ATOM 747 O O . LYS A 1 101 ? 11.946 1.992 -12.509 1.00 90.12 101 LYS A O 1
ATOM 752 N N . ARG A 1 102 ? 14.136 1.940 -13.022 1.00 88.12 102 ARG A N 1
ATOM 753 C CA . ARG A 1 102 ? 14.556 1.203 -11.834 1.00 88.12 102 ARG A CA 1
ATOM 754 C C . ARG A 1 102 ? 14.762 2.189 -10.685 1.00 88.12 102 ARG A C 1
ATOM 756 O O . ARG A 1 102 ? 15.027 3.370 -10.921 1.00 88.12 102 ARG A O 1
ATOM 763 N N . PHE A 1 103 ? 14.704 1.669 -9.471 1.00 90.88 103 PHE A N 1
ATOM 764 C CA . PHE A 1 103 ? 14.830 2.391 -8.206 1.00 90.88 103 PHE A CA 1
ATOM 765 C C . PHE A 1 103 ? 13.612 3.269 -7.864 1.00 90.88 103 PHE A C 1
ATOM 767 O O . PHE A 1 103 ? 13.747 4.287 -7.187 1.00 90.88 103 PHE A O 1
ATOM 774 N N . LEU A 1 104 ? 12.400 2.884 -8.288 1.00 92.56 104 LEU A N 1
ATOM 775 C CA . LEU A 1 104 ? 11.169 3.576 -7.877 1.00 92.56 104 LEU A CA 1
ATOM 776 C C . LEU A 1 104 ? 10.962 3.564 -6.356 1.00 92.56 104 LEU A C 1
ATOM 778 O O . LEU A 1 104 ? 10.378 4.507 -5.815 1.00 92.56 104 LEU A O 1
ATOM 782 N N . HIS A 1 105 ? 11.474 2.551 -5.648 1.00 94.25 105 HIS A N 1
ATOM 783 C CA . HIS A 1 105 ? 11.408 2.490 -4.183 1.00 94.25 105 HIS A CA 1
ATOM 784 C C . HIS A 1 105 ? 12.102 3.668 -3.482 1.00 94.25 105 HIS A C 1
ATOM 786 O O . HIS A 1 105 ? 11.715 4.003 -2.363 1.00 94.25 105 HIS A O 1
ATOM 792 N N . GLU A 1 106 ? 13.083 4.317 -4.119 1.00 93.81 106 GLU A N 1
ATOM 793 C CA . GLU A 1 106 ? 13.771 5.493 -3.565 1.00 93.81 106 GLU A CA 1
ATOM 794 C C . GLU A 1 106 ? 12.864 6.727 -3.523 1.00 93.81 106 GLU A C 1
ATOM 796 O O . GLU A 1 106 ? 13.021 7.587 -2.659 1.00 93.81 106 GLU A O 1
ATOM 801 N N . PHE A 1 107 ? 11.887 6.804 -4.428 1.00 93.44 107 PHE A N 1
ATOM 802 C CA . PHE A 1 107 ? 10.936 7.912 -4.492 1.00 93.44 107 PHE A CA 1
ATOM 803 C C . PHE A 1 107 ? 9.747 7.705 -3.556 1.00 93.44 107 PHE A C 1
ATOM 805 O O . PHE A 1 107 ? 9.082 8.672 -3.197 1.00 93.44 107 PHE A O 1
ATOM 812 N N . TRP A 1 108 ? 9.479 6.467 -3.126 1.00 93.94 108 TRP A N 1
ATOM 813 C CA . TRP A 1 108 ? 8.313 6.139 -2.305 1.00 93.94 108 TRP A CA 1
ATOM 814 C C . TRP A 1 108 ? 8.128 7.035 -1.068 1.00 93.94 108 TRP A C 1
ATOM 816 O O . TRP A 1 108 ? 7.007 7.508 -0.878 1.00 93.94 108 TRP A O 1
ATOM 826 N N . PRO A 1 109 ? 9.164 7.362 -0.266 1.00 91.88 109 PRO A N 1
ATOM 827 C CA . PRO A 1 109 ? 8.993 8.233 0.899 1.00 91.88 109 PRO A CA 1
ATOM 828 C C . PRO A 1 109 ? 8.395 9.609 0.571 1.00 91.88 109 PRO A C 1
ATOM 830 O O . PRO A 1 109 ? 7.678 10.175 1.393 1.00 91.88 109 PRO A O 1
ATOM 833 N N . GLU A 1 110 ? 8.637 10.143 -0.631 1.00 91.88 110 GLU A N 1
ATOM 834 C CA . GLU A 1 110 ? 8.080 11.432 -1.058 1.00 91.88 110 GLU A CA 1
ATOM 835 C C . GLU A 1 110 ? 6.579 11.356 -1.369 1.00 91.88 110 GLU A C 1
ATOM 837 O O . GLU A 1 110 ? 5.883 12.371 -1.287 1.00 91.88 110 GLU A O 1
ATOM 842 N N . TYR A 1 111 ? 6.083 10.169 -1.725 1.00 92.50 111 TYR A N 1
ATOM 843 C CA . TYR A 1 111 ? 4.704 9.930 -2.153 1.00 92.50 111 TYR A CA 1
ATOM 844 C C . TYR A 1 111 ? 3.865 9.184 -1.116 1.00 92.50 111 TYR A C 1
ATOM 846 O O . TYR A 1 111 ? 2.648 9.277 -1.185 1.00 92.50 111 TYR A O 1
ATOM 854 N N . ALA A 1 112 ? 4.468 8.509 -0.135 1.00 87.62 112 ALA A N 1
ATOM 855 C CA . ALA A 1 112 ? 3.784 7.597 0.789 1.00 87.62 112 ALA A CA 1
ATOM 856 C C . ALA A 1 112 ? 2.602 8.209 1.566 1.00 87.62 112 ALA A C 1
ATOM 858 O O . ALA A 1 112 ? 1.696 7.482 1.977 1.00 87.62 112 ALA A O 1
ATOM 859 N N . GLU A 1 113 ? 2.606 9.529 1.761 1.00 84.56 113 GLU A N 1
ATOM 860 C CA . GLU A 1 113 ? 1.524 10.285 2.411 1.00 84.56 113 GLU A CA 1
ATOM 861 C C . GLU A 1 113 ? 0.776 11.226 1.448 1.00 84.56 113 GLU A C 1
ATOM 863 O O . GLU A 1 113 ? -0.109 11.975 1.861 1.00 84.56 113 GLU A O 1
ATOM 868 N N . ARG A 1 114 ? 1.119 11.217 0.156 1.00 85.06 114 ARG A N 1
ATOM 869 C CA . ARG A 1 114 ? 0.466 12.034 -0.869 1.00 85.06 114 ARG A CA 1
ATOM 870 C C . ARG A 1 114 ? -0.666 11.250 -1.501 1.00 85.06 114 ARG A C 1
ATOM 872 O O . ARG A 1 114 ? -0.425 10.327 -2.262 1.00 85.06 114 ARG A O 1
ATOM 879 N N . THR A 1 115 ? -1.904 11.648 -1.271 1.00 69.88 115 THR A N 1
ATOM 880 C CA . THR A 1 115 ? -3.009 11.158 -2.096 1.00 69.88 115 THR A CA 1
ATOM 881 C C . THR A 1 115 ? -3.103 11.987 -3.374 1.00 69.88 115 THR A C 1
ATOM 883 O O . THR A 1 115 ? -2.745 13.168 -3.397 1.00 69.88 115 THR A O 1
ATOM 886 N N . SER A 1 116 ? -3.568 11.382 -4.468 1.00 56.03 116 SER A N 1
ATOM 887 C CA . SER A 1 116 ? -3.921 12.139 -5.666 1.00 56.03 116 SER A CA 1
ATOM 888 C C . SER A 1 116 ? -5.023 13.143 -5.306 1.00 56.03 116 SER A C 1
ATOM 890 O O . SER A 1 116 ? -6.157 12.740 -5.043 1.00 56.03 116 SER A O 1
ATOM 892 N N . SER A 1 117 ? -4.714 14.441 -5.289 1.00 47.91 117 SER A N 1
ATOM 893 C CA . SER A 1 117 ? -5.725 15.500 -5.249 1.00 47.91 117 SER A CA 1
ATOM 894 C C . SER A 1 117 ? -6.541 15.427 -6.538 1.00 47.91 117 SER A C 1
ATOM 896 O O . SER A 1 117 ? -6.164 16.001 -7.557 1.00 47.91 117 SER A O 1
ATOM 898 N N . ARG A 1 118 ? -7.628 14.655 -6.529 1.00 44.66 118 ARG A N 1
ATOM 899 C CA . ARG A 1 118 ? -8.572 14.562 -7.647 1.00 44.66 118 ARG A CA 1
ATOM 900 C C . ARG A 1 118 ? -9.872 15.295 -7.317 1.00 44.66 118 ARG A C 1
ATOM 902 O O . ARG A 1 118 ? -10.948 14.745 -7.461 1.00 44.66 118 ARG A O 1
ATOM 909 N N . GLU A 1 119 ? -9.720 16.546 -6.897 1.00 43.38 119 GLU A N 1
ATOM 910 C CA . GLU A 1 119 ? -10.697 17.646 -6.838 1.00 43.38 119 GLU A CA 1
ATOM 911 C C . GLU A 1 119 ? -9.801 18.898 -7.022 1.00 43.38 119 GLU A C 1
ATOM 913 O O . GLU A 1 119 ? -8.789 18.998 -6.338 1.00 43.38 119 GLU A O 1
ATOM 918 N N . GLU A 1 120 ? -9.917 19.834 -7.965 1.00 43.88 120 GLU A N 1
ATOM 919 C CA . GLU A 1 120 ? -11.007 20.364 -8.775 1.00 43.88 120 GLU A CA 1
ATOM 920 C C . GLU A 1 120 ? -10.400 20.897 -10.094 1.00 43.88 120 GLU A C 1
ATOM 922 O O . GLU A 1 120 ? -9.451 21.679 -10.082 1.00 43.88 120 GLU A O 1
ATOM 927 N N . SER A 1 121 ? -10.929 20.503 -11.250 1.00 34.22 121 SER A N 1
ATOM 928 C CA . SER A 1 121 ? -10.801 21.253 -12.516 1.00 34.22 121 SER A CA 1
ATOM 929 C C . SER A 1 121 ? -11.934 20.827 -13.446 1.00 34.22 121 SER A C 1
ATOM 931 O O . SER A 1 121 ? -11.723 20.309 -14.538 1.00 34.22 121 SER A O 1
ATOM 933 N N . GLY A 1 122 ? -13.159 20.986 -12.951 1.00 38.66 122 GLY A N 1
ATOM 934 C CA . GLY A 1 122 ? -14.349 21.139 -13.775 1.00 38.66 122 GLY A CA 1
ATOM 935 C C . GLY A 1 122 ? -14.871 22.548 -13.534 1.00 38.66 122 GLY A C 1
ATOM 936 O O . GLY A 1 122 ? -15.481 22.807 -12.498 1.00 38.66 122 GLY A O 1
ATOM 937 N N . HIS A 1 123 ? -14.544 23.468 -14.434 1.00 36.84 123 HIS A N 1
ATOM 938 C CA . HIS A 1 123 ? -15.312 24.684 -14.684 1.00 36.84 123 HIS A CA 1
ATOM 939 C C . HIS A 1 123 ? -15.821 24.581 -16.116 1.00 36.84 123 HIS A C 1
ATOM 941 O O . HIS A 1 123 ? -14.995 24.219 -16.988 1.00 36.84 123 HIS A O 1
#

Sequence (123 aa):
MKLHPSEIAFLLDLAAAKASWKAAAAAGISNPSAVWIENANAWSKLSECLKQAGATENF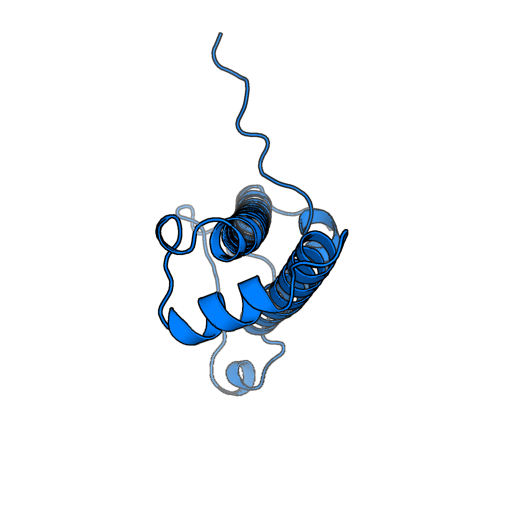VEVVSELMSGLLHSVLVSLDGGTSLAETTLISLRDEEGHEFKRFLHEFWPEYAERTSSREESGH

Organism: NCBI:txid2499851

Radius of gyration: 17.77 Å; chains: 1; bounding box: 38×40×50 Å

Foldseek 3Di:
DDFDPVLVVVLQVLLQVLVVVLVLLLCCLVPVVVHDDPCNPVSPVVSVVQPDPCSSVVRSVVSLVVSLVVVLVVLCVQLLVDPVVVPDHDWDADPVGDTGDRPSSVCNVVNNNPHPPPDDDDD

pLDDT: mean 88.98, std 12.91, range [34.22, 97.0]